Protein AF-A0A359MYQ1-F1 (afdb_monomer_lite)

Sequence (66 aa):
MEVIIKKSEILSKSKTPPFEINDFSEANEEIRFKHRYLDIRRKKVLSTIEFRAAINQFTR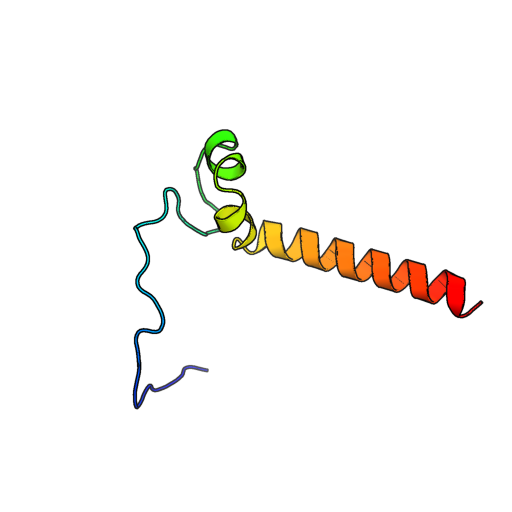NWFIEN

Secondary structure (DSSP, 8-state):
-----S--------PPPSS-SSTT----HHHHHHTHHHHTTSHHHHHHHHHHHHHHHHHHHHHHH-

Foldseek 3Di:
DDDDDPDDDDPDDDDDDPWDQEPPIPDDPVSCVVPVVSVCSRPVNVVVVVVVVVVVVVVVCVVVVD

pLDDT: mean 93.6, std 7.31, range [55.12, 98.62]

Structure (mmCIF, N/CA/C/O backbone):
data_AF-A0A359MYQ1-F1
#
_entry.id   AF-A0A359MYQ1-F1
#
loop_
_atom_site.group_PDB
_atom_site.id
_atom_site.type_symbol
_atom_site.label_atom_id
_atom_site.label_alt_id
_atom_site.label_comp_id
_atom_site.label_asym_id
_atom_site.label_entity_id
_atom_site.label_seq_id
_atom_site.pdbx_PDB_ins_code
_atom_site.Cartn_x
_atom_site.Cartn_y
_atom_site.Cartn_z
_atom_site.occupancy
_atom_site.B_iso_or_equiv
_atom_site.auth_seq_id
_atom_site.auth_comp_id
_atom_site.auth_asym_id
_atom_site.auth_atom_id
_atom_site.pdbx_PDB_model_num
ATOM 1 N N . MET A 1 1 ? -22.675 1.578 -9.814 1.00 83.25 1 MET A N 1
ATOM 2 C CA . MET A 1 1 ? -23.329 0.328 -9.374 1.00 83.25 1 MET A CA 1
ATOM 3 C C . MET A 1 1 ? -23.065 0.180 -7.894 1.00 83.25 1 MET A C 1
ATOM 5 O O . MET A 1 1 ? -21.952 0.466 -7.471 1.00 83.25 1 MET A O 1
ATOM 9 N N . GLU A 1 2 ? -24.068 -0.239 -7.138 1.00 93.88 2 GLU A N 1
ATOM 10 C CA . GLU A 1 2 ? -23.951 -0.500 -5.703 1.00 93.88 2 GLU A CA 1
ATOM 11 C C . GLU A 1 2 ? -24.276 -1.968 -5.418 1.00 93.88 2 GLU A C 1
ATOM 13 O O . GLU A 1 2 ? -24.870 -2.654 -6.255 1.00 93.88 2 GLU A O 1
ATOM 18 N N . VAL A 1 3 ? -23.856 -2.459 -4.252 1.00 94.62 3 VAL A N 1
ATOM 19 C CA . VAL A 1 3 ? -24.009 -3.864 -3.852 1.00 94.62 3 VAL A CA 1
ATOM 20 C C . VAL A 1 3 ? -24.951 -3.955 -2.652 1.00 94.62 3 VAL A C 1
ATOM 22 O O . VAL A 1 3 ? -24.651 -3.416 -1.590 1.00 94.62 3 VAL A O 1
ATOM 25 N N . ILE A 1 4 ? -26.071 -4.677 -2.797 1.00 97.06 4 ILE A N 1
ATOM 26 C CA . ILE A 1 4 ? -27.009 -4.962 -1.697 1.00 97.06 4 ILE A CA 1
ATOM 27 C C . ILE A 1 4 ? -26.527 -6.207 -0.940 1.00 97.06 4 ILE A C 1
ATOM 29 O O . ILE A 1 4 ? -26.514 -7.315 -1.482 1.00 97.06 4 ILE A O 1
ATOM 33 N N . ILE A 1 5 ? -26.131 -6.033 0.322 1.00 96.38 5 ILE A N 1
ATOM 34 C CA . ILE A 1 5 ? -25.567 -7.106 1.153 1.00 96.38 5 ILE A CA 1
ATOM 35 C C . ILE A 1 5 ? -26.687 -7.973 1.747 1.00 96.38 5 ILE A C 1
ATOM 37 O O . ILE A 1 5 ? -27.568 -7.465 2.433 1.00 96.38 5 ILE A O 1
ATOM 41 N N . LYS A 1 6 ? -26.622 -9.298 1.539 1.00 97.56 6 LYS A N 1
ATOM 42 C CA . LYS A 1 6 ? -27.528 -10.280 2.181 1.00 97.56 6 LYS A CA 1
ATOM 43 C C . LYS A 1 6 ? -26.959 -10.887 3.468 1.00 97.56 6 LYS A C 1
ATOM 45 O O . LYS A 1 6 ? -27.714 -11.249 4.362 1.00 97.56 6 LYS A O 1
ATOM 50 N N . LYS A 1 7 ? -25.633 -11.029 3.548 1.00 97.31 7 LYS A N 1
ATOM 51 C CA . LYS A 1 7 ? -24.898 -11.559 4.705 1.00 97.31 7 LYS A CA 1
ATOM 52 C C . LYS A 1 7 ? -23.499 -10.945 4.737 1.00 97.31 7 LYS A C 1
ATOM 54 O O . LYS A 1 7 ? -22.891 -10.775 3.682 1.00 97.31 7 LYS A O 1
ATOM 59 N N . SER A 1 8 ? -22.991 -10.649 5.930 1.00 96.06 8 SER A N 1
ATOM 60 C CA . SER A 1 8 ? -21.606 -10.233 6.165 1.00 96.06 8 SER A CA 1
ATOM 61 C C . SER A 1 8 ? -21.004 -11.011 7.337 1.00 96.06 8 SER A C 1
ATOM 63 O O . SER A 1 8 ? -21.721 -11.504 8.208 1.00 96.06 8 SER A O 1
ATOM 65 N N . GLU A 1 9 ? -19.680 -11.146 7.336 1.00 97.88 9 GLU A N 1
ATOM 66 C CA . GLU A 1 9 ? -18.904 -11.795 8.392 1.00 97.88 9 GLU A CA 1
ATOM 67 C C . GLU A 1 9 ? -17.646 -10.970 8.677 1.00 97.88 9 GLU A C 1
ATOM 69 O O . GLU A 1 9 ? -17.039 -10.402 7.766 1.00 97.88 9 GLU A O 1
ATOM 74 N N . ILE A 1 10 ? -17.252 -10.895 9.950 1.00 96.94 10 ILE A N 1
ATOM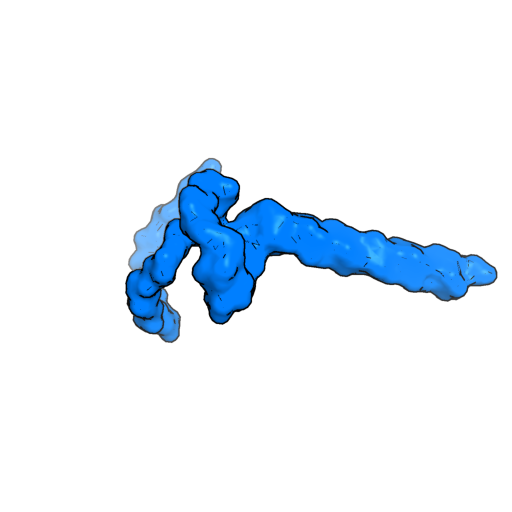 75 C CA . ILE A 1 10 ? -16.014 -10.230 10.357 1.00 96.94 10 ILE A CA 1
ATOM 76 C C . ILE A 1 10 ? -14.865 -11.233 10.234 1.00 96.94 10 ILE A C 1
ATOM 78 O O . ILE A 1 10 ? -14.702 -12.088 11.097 1.00 96.94 10 ILE A O 1
ATOM 82 N N . LEU A 1 11 ? -14.038 -11.086 9.196 1.00 97.88 11 LEU A N 1
ATOM 83 C CA . LEU A 1 11 ? -12.861 -11.944 8.986 1.00 97.88 11 LEU A CA 1
ATOM 84 C C . LEU A 1 11 ? -11.739 -11.666 9.997 1.00 97.88 11 LEU A C 1
ATOM 86 O O . LEU A 1 11 ? -11.026 -12.572 10.416 1.00 97.88 11 LEU A O 1
ATOM 90 N N . SER A 1 12 ? -11.546 -10.395 10.366 1.00 97.31 12 SER A N 1
ATOM 91 C CA . SER A 1 12 ? -10.507 -9.978 11.311 1.00 97.31 12 SER A CA 1
ATOM 92 C C . SER A 1 12 ? -10.827 -8.618 11.928 1.00 97.31 12 SER A C 1
ATOM 94 O O . SER A 1 12 ? -11.236 -7.689 11.229 1.00 97.31 12 SER A O 1
ATOM 96 N N . LYS A 1 13 ? -10.625 -8.488 13.244 1.00 97.00 13 LYS A N 1
ATOM 97 C CA . LYS A 1 13 ? -10.738 -7.207 13.958 1.00 97.00 13 LYS A CA 1
ATOM 98 C C . LYS A 1 13 ? -9.431 -6.427 13.818 1.00 97.00 13 LYS A C 1
ATOM 100 O O . LYS A 1 13 ? -8.352 -6.995 13.960 1.00 97.00 13 LYS A O 1
ATOM 105 N N . SER A 1 14 ? -9.521 -5.117 13.598 1.00 95.56 14 SER A N 1
ATOM 106 C CA . SER A 1 14 ? -8.352 -4.239 13.487 1.00 95.56 14 SER A CA 1
ATOM 107 C C . SER A 1 14 ? -8.361 -3.157 14.562 1.00 95.56 14 SER A C 1
ATOM 109 O O . SER A 1 14 ? -9.423 -2.709 14.990 1.00 95.56 14 SER A O 1
ATOM 111 N N . LYS A 1 15 ? -7.168 -2.744 15.000 1.00 96.62 15 LYS A N 1
ATOM 112 C CA . LYS A 1 15 ? -6.999 -1.548 15.834 1.00 96.62 15 LYS A CA 1
ATOM 113 C C . LYS A 1 15 ? -7.157 -0.300 14.964 1.00 96.62 15 LYS A C 1
ATOM 115 O O . LYS A 1 15 ? -6.913 -0.358 13.760 1.00 96.62 15 LYS A O 1
ATOM 120 N N . THR A 1 16 ? -7.503 0.826 15.580 1.00 96.06 16 THR A N 1
ATOM 121 C CA . THR A 1 16 ? -7.539 2.117 14.886 1.00 96.06 16 THR A CA 1
ATO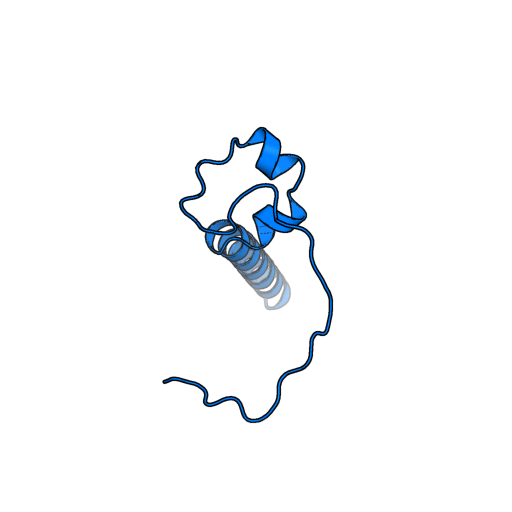M 122 C C . THR A 1 16 ? -6.165 2.423 14.275 1.00 96.06 16 THR A C 1
ATOM 124 O O . THR A 1 16 ? -5.162 2.358 14.995 1.00 96.06 16 THR A O 1
ATOM 127 N N . PRO A 1 17 ? -6.083 2.718 12.965 1.00 94.69 17 PRO A N 1
ATOM 128 C CA . PRO A 1 17 ? -4.828 3.087 12.325 1.00 94.69 17 PRO A CA 1
ATOM 129 C C . PRO A 1 17 ? -4.208 4.354 12.947 1.00 94.69 17 PRO A C 1
ATOM 131 O O . PRO A 1 17 ? -4.947 5.254 13.339 1.00 94.69 17 PRO A O 1
ATOM 134 N N . PRO A 1 18 ? -2.867 4.471 12.994 1.00 93.62 18 PRO A N 1
ATOM 135 C CA . PRO A 1 18 ? -2.175 5.671 13.477 1.00 93.62 18 PRO A CA 1
ATOM 136 C C . PRO A 1 18 ? -2.295 6.870 12.520 1.00 93.62 18 PRO A C 1
ATOM 138 O O . PRO A 1 18 ? -1.884 7.971 12.867 1.00 93.62 18 PRO A O 1
ATOM 141 N N . PHE A 1 19 ? -2.816 6.654 11.310 1.00 93.69 19 PHE A N 1
ATOM 142 C CA . PHE A 1 19 ? -3.166 7.681 10.334 1.00 93.69 19 PHE A CA 1
ATOM 143 C C . PHE A 1 19 ? -4.236 7.156 9.377 1.00 93.69 19 PHE A C 1
ATOM 145 O O . PHE A 1 19 ? -4.369 5.946 9.175 1.00 93.69 19 PHE A O 1
ATOM 152 N N . GLU A 1 20 ? -4.971 8.067 8.748 1.00 93.12 20 GLU A N 1
ATOM 153 C CA . GLU A 1 20 ? -5.969 7.722 7.738 1.00 93.12 20 GLU A CA 1
ATOM 154 C C . GLU A 1 20 ? -5.332 7.154 6.465 1.00 93.12 20 GLU A C 1
ATOM 156 O O . GLU A 1 20 ? -4.358 7.691 5.933 1.00 93.12 20 GLU A O 1
ATOM 161 N N . ILE A 1 21 ? -5.914 6.076 5.933 1.00 92.06 21 ILE A N 1
ATOM 162 C CA . ILE A 1 21 ? -5.462 5.442 4.688 1.00 92.06 21 ILE A CA 1
ATOM 163 C C . ILE A 1 21 ? -6.144 6.141 3.504 1.00 92.06 21 ILE A C 1
ATOM 165 O O . ILE A 1 21 ? -7.008 5.581 2.835 1.00 92.06 21 ILE A O 1
ATOM 169 N N . ASN A 1 22 ? -5.772 7.395 3.265 1.00 87.75 22 ASN A N 1
ATOM 170 C CA . ASN A 1 22 ? -6.205 8.180 2.112 1.00 87.75 22 ASN A CA 1
ATOM 171 C C . ASN A 1 22 ? -5.027 8.978 1.527 1.00 87.75 22 ASN A C 1
ATOM 173 O O . ASN A 1 22 ? -3.981 9.149 2.157 1.00 87.75 22 ASN A O 1
ATOM 177 N N . ASP A 1 23 ? -5.168 9.441 0.286 1.00 79.56 23 ASP A N 1
ATOM 178 C CA . ASP A 1 23 ? -4.072 10.120 -0.416 1.00 79.56 23 ASP A CA 1
ATOM 179 C C . ASP A 1 23 ? -3.794 11.538 0.123 1.00 79.56 23 ASP A C 1
ATOM 181 O O . ASP A 1 23 ? -2.706 12.066 -0.105 1.00 79.56 23 ASP A O 1
ATOM 185 N N . PHE A 1 24 ? -4.728 12.109 0.889 1.00 77.62 24 PHE A N 1
ATOM 186 C CA . PHE A 1 24 ? -4.640 13.441 1.500 1.00 77.62 24 PHE A CA 1
ATOM 187 C C . PHE A 1 24 ? -4.164 13.418 2.959 1.00 77.62 24 PHE A C 1
ATOM 189 O O . PHE A 1 24 ? -4.231 14.434 3.640 1.00 77.62 24 PHE A O 1
ATOM 196 N N . SER A 1 25 ? -3.688 12.269 3.446 1.00 71.25 25 SER A N 1
ATOM 197 C CA . SER A 1 25 ? -3.258 12.104 4.833 1.00 71.25 25 SER A CA 1
ATOM 198 C C . SER A 1 25 ? -2.185 13.129 5.222 1.00 71.25 25 SER A C 1
ATOM 200 O O . SER A 1 25 ? -1.077 13.112 4.678 1.00 71.25 25 SER A O 1
ATOM 202 N N . GLU A 1 26 ? -2.488 13.964 6.219 1.00 77.69 26 GLU A N 1
ATOM 203 C CA . GLU A 1 26 ? -1.558 14.938 6.815 1.00 77.69 26 GLU A CA 1
ATOM 204 C C . GLU A 1 26 ? -0.503 14.291 7.731 1.00 77.69 26 GLU A C 1
ATOM 206 O O . GLU A 1 26 ? 0.312 14.977 8.345 1.00 77.69 26 GLU A O 1
ATOM 211 N N . ALA A 1 27 ? -0.495 12.957 7.844 1.00 83.50 27 ALA A N 1
ATOM 212 C CA . ALA A 1 27 ? 0.448 12.249 8.698 1.00 83.50 27 ALA A CA 1
ATOM 213 C C . ALA A 1 27 ? 1.901 12.577 8.330 1.00 83.50 27 ALA A C 1
ATOM 215 O O . ALA A 1 27 ? 2.264 12.614 7.154 1.00 83.50 27 ALA A O 1
ATOM 216 N N . ASN A 1 28 ? 2.759 12.751 9.336 1.00 90.75 28 ASN A N 1
ATOM 217 C CA . ASN A 1 28 ? 4.184 12.956 9.101 1.00 90.75 28 ASN A CA 1
ATOM 218 C C . ASN A 1 28 ? 4.790 11.737 8.372 1.00 90.75 28 ASN A C 1
ATOM 220 O O . ASN A 1 28 ? 4.426 10.583 8.621 1.00 90.75 28 ASN A O 1
ATOM 224 N N . GLU A 1 29 ? 5.730 11.998 7.472 1.00 90.75 29 GLU A N 1
ATOM 225 C CA . GLU A 1 29 ? 6.475 10.994 6.725 1.00 90.75 29 GLU A CA 1
ATOM 226 C C . GLU A 1 29 ? 7.155 9.961 7.635 1.00 90.75 29 GLU A C 1
ATOM 228 O O . GLU A 1 29 ? 7.089 8.767 7.346 1.00 90.75 29 GLU A O 1
ATOM 233 N N . GLU A 1 30 ? 7.696 10.381 8.780 1.00 95.56 30 GLU A N 1
ATOM 234 C CA . GLU A 1 30 ? 8.292 9.476 9.770 1.00 95.56 30 GLU A CA 1
ATOM 235 C C . GLU A 1 30 ? 7.295 8.408 10.262 1.00 95.56 30 GLU A C 1
ATOM 237 O O . GLU A 1 30 ? 7.604 7.214 10.293 1.00 95.56 30 GLU A O 1
ATOM 242 N N . ILE A 1 31 ? 6.059 8.816 10.578 1.00 94.19 31 ILE A N 1
ATOM 243 C CA . ILE A 1 31 ? 4.995 7.903 11.026 1.00 94.19 31 ILE A CA 1
ATOM 244 C C . ILE A 1 31 ? 4.628 6.937 9.895 1.00 94.19 31 ILE A C 1
ATOM 246 O O . ILE A 1 31 ? 4.455 5.735 10.127 1.00 94.19 31 ILE A O 1
ATOM 250 N N . ARG A 1 32 ? 4.550 7.435 8.656 1.00 94.00 32 ARG A N 1
ATOM 251 C CA . ARG A 1 32 ? 4.263 6.597 7.484 1.00 94.00 32 ARG A CA 1
ATOM 252 C C . ARG A 1 32 ? 5.366 5.581 7.224 1.00 94.00 32 ARG A C 1
ATOM 254 O O . ARG A 1 32 ? 5.051 4.432 6.925 1.00 94.00 32 ARG A O 1
ATOM 261 N N . PHE A 1 33 ? 6.632 5.953 7.383 1.00 94.50 33 PHE A N 1
ATOM 262 C CA . PHE A 1 33 ? 7.740 5.011 7.244 1.00 94.50 33 PHE A CA 1
ATOM 263 C C . PHE A 1 33 ? 7.753 3.968 8.358 1.00 94.50 33 PHE A C 1
ATOM 265 O O . PHE A 1 33 ? 7.891 2.778 8.072 1.00 94.50 33 PHE A O 1
ATOM 272 N N . LYS A 1 34 ? 7.510 4.372 9.609 1.00 97.06 34 LYS A N 1
ATOM 273 C CA . LYS A 1 34 ? 7.394 3.437 10.738 1.00 97.06 34 LYS A CA 1
ATOM 274 C C . LYS A 1 34 ? 6.283 2.404 10.525 1.00 97.06 34 LYS A C 1
ATOM 276 O O . LYS A 1 34 ? 6.435 1.237 10.879 1.00 97.06 34 LYS A O 1
ATOM 281 N N . HIS A 1 35 ? 5.176 2.817 9.916 1.00 96.50 35 HIS A N 1
ATOM 282 C CA . HIS A 1 35 ? 4.023 1.967 9.620 1.00 96.50 35 HIS A CA 1
ATOM 283 C C . HIS A 1 35 ? 3.851 1.745 8.110 1.00 96.50 35 HIS A C 1
ATOM 285 O O . HIS A 1 35 ? 2.729 1.757 7.595 1.00 96.50 35 HIS A O 1
ATOM 291 N N . ARG A 1 36 ? 4.958 1.505 7.387 1.00 95.62 36 ARG A N 1
ATOM 292 C CA . ARG A 1 36 ? 4.965 1.407 5.915 1.00 95.62 36 ARG A CA 1
ATOM 293 C C . ARG A 1 36 ? 3.978 0.373 5.360 1.00 95.62 36 ARG A C 1
ATOM 295 O O . ARG A 1 36 ? 3.443 0.558 4.274 1.00 95.62 36 ARG A O 1
ATOM 302 N N . TYR A 1 37 ? 3.673 -0.678 6.120 1.00 96.12 37 TYR A N 1
ATOM 303 C CA . TYR A 1 37 ? 2.667 -1.685 5.759 1.00 96.12 37 TYR A CA 1
ATOM 304 C C . TYR A 1 37 ? 1.231 -1.131 5.661 1.00 96.12 37 TYR A C 1
ATOM 306 O O . TYR A 1 37 ? 0.416 -1.683 4.923 1.00 96.12 37 TYR A O 1
ATOM 314 N N . LEU A 1 38 ? 0.902 -0.059 6.390 1.00 95.50 38 LEU A N 1
ATOM 315 C CA . LEU A 1 38 ? -0.360 0.674 6.232 1.00 95.50 38 LEU A CA 1
ATOM 316 C C . LEU A 1 38 ? -0.256 1.698 5.109 1.00 95.50 38 LEU A C 1
ATOM 318 O O . LEU A 1 38 ? -1.188 1.846 4.329 1.00 95.50 38 LEU A O 1
ATOM 322 N N . ASP A 1 39 ? 0.892 2.361 4.999 1.00 95.00 39 ASP A N 1
ATOM 323 C CA . ASP A 1 39 ? 1.146 3.375 3.978 1.00 95.00 39 ASP A CA 1
ATOM 324 C C . ASP A 1 39 ? 1.048 2.812 2.548 1.00 95.00 39 ASP A C 1
ATOM 326 O O . ASP A 1 39 ? 0.466 3.441 1.668 1.00 95.00 39 ASP A O 1
ATOM 330 N N . ILE A 1 40 ? 1.521 1.580 2.335 1.00 95.62 40 ILE A N 1
ATOM 331 C CA . ILE A 1 40 ? 1.394 0.853 1.060 1.00 95.62 40 ILE A CA 1
ATOM 332 C C . ILE A 1 40 ? -0.072 0.650 0.644 1.00 95.62 40 ILE A C 1
ATOM 334 O O . ILE A 1 40 ? -0.349 0.536 -0.545 1.00 95.62 40 ILE A O 1
ATOM 338 N N . ARG A 1 41 ? -1.025 0.644 1.586 1.00 94.44 41 ARG A N 1
ATOM 339 C CA . ARG A 1 41 ? -2.459 0.502 1.277 1.00 94.44 41 ARG A CA 1
ATOM 340 C C . ARG A 1 41 ? -3.064 1.764 0.660 1.00 94.44 41 ARG A C 1
ATOM 342 O O . ARG A 1 41 ? -4.187 1.707 0.167 1.00 94.44 41 ARG A O 1
ATOM 349 N N . ARG A 1 42 ? -2.357 2.899 0.691 1.00 94.12 42 ARG A N 1
ATOM 350 C CA . ARG A 1 42 ? -2.793 4.121 0.007 1.00 94.12 42 ARG A CA 1
ATOM 351 C C . ARG A 1 42 ? -2.634 3.965 -1.498 1.00 94.12 42 ARG A C 1
ATOM 353 O O . ARG A 1 42 ? -1.604 3.478 -1.971 1.00 94.12 42 ARG A O 1
ATOM 360 N N . LYS A 1 43 ? -3.624 4.448 -2.251 1.00 93.94 43 LYS A N 1
ATOM 361 C CA . LYS A 1 43 ? -3.701 4.269 -3.705 1.00 93.94 43 LYS A CA 1
ATOM 362 C C . LYS A 1 43 ? -2.460 4.807 -4.414 1.00 93.94 43 LYS A C 1
ATOM 364 O O . LYS A 1 43 ? -1.919 4.105 -5.261 1.00 93.94 43 LYS A O 1
ATOM 369 N N . LYS A 1 44 ? -1.952 5.981 -4.019 1.00 93.06 44 LYS A N 1
ATOM 370 C CA . LYS A 1 44 ? -0.730 6.568 -4.602 1.0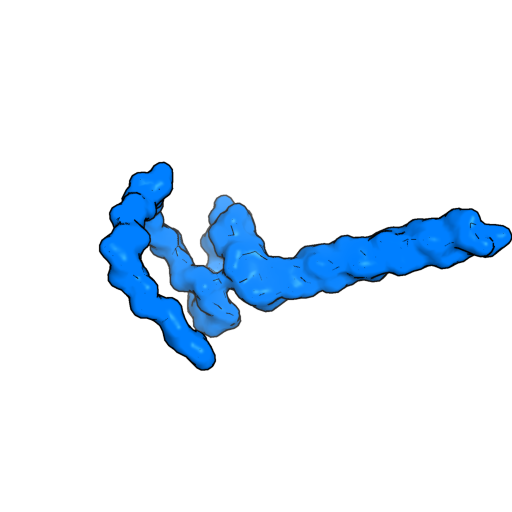0 93.06 44 LYS A CA 1
ATOM 371 C C . LYS A 1 44 ? 0.521 5.692 -4.429 1.00 93.06 44 LYS A C 1
ATOM 373 O O . LYS A 1 44 ? 1.346 5.590 -5.339 1.00 93.06 44 LYS A O 1
ATOM 378 N N . VAL A 1 45 ? 0.702 5.084 -3.253 1.00 94.25 45 VAL A N 1
ATOM 379 C CA . VAL A 1 45 ? 1.879 4.239 -2.979 1.00 94.25 45 VAL A CA 1
ATOM 380 C C . VAL A 1 45 ? 1.736 2.904 -3.701 1.00 94.25 45 VAL A C 1
ATOM 382 O O . VAL A 1 45 ? 2.688 2.457 -4.341 1.00 94.25 45 VAL A O 1
ATOM 385 N N . LEU A 1 46 ? 0.540 2.314 -3.655 1.00 96.25 46 LEU A N 1
ATOM 386 C CA . LEU A 1 46 ? 0.228 1.077 -4.361 1.00 96.25 46 LEU A CA 1
ATOM 387 C C . LEU A 1 46 ? 0.449 1.220 -5.872 1.00 96.25 46 LEU A C 1
ATOM 389 O O . LEU A 1 46 ? 1.210 0.440 -6.437 1.00 96.25 46 LEU A O 1
ATOM 393 N N . SE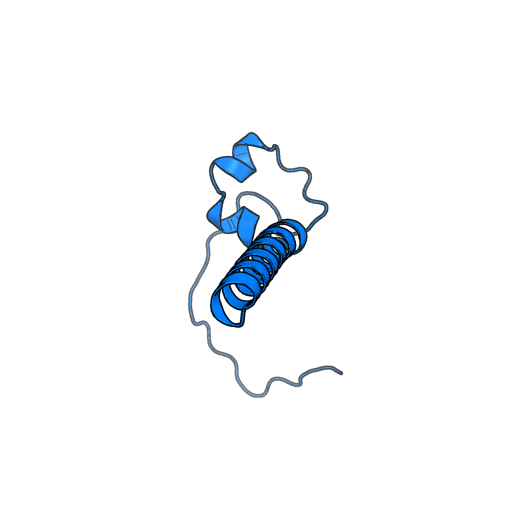R A 1 47 ? -0.098 2.267 -6.501 1.00 96.88 47 SER A N 1
ATOM 394 C CA . SER A 1 47 ? 0.047 2.501 -7.946 1.00 96.88 47 SER A CA 1
ATOM 395 C C . SER A 1 47 ? 1.505 2.679 -8.367 1.00 96.88 47 SER A C 1
ATOM 397 O O . SER A 1 47 ? 1.898 2.285 -9.460 1.00 96.88 47 SER A O 1
ATOM 399 N N . THR A 1 48 ? 2.336 3.248 -7.489 1.00 97.31 48 THR A N 1
ATOM 400 C CA . THR A 1 48 ? 3.781 3.374 -7.726 1.00 97.31 48 THR A CA 1
ATOM 401 C C . THR A 1 48 ? 4.465 2.002 -7.744 1.00 97.31 48 THR A C 1
ATOM 403 O O . THR A 1 48 ? 5.326 1.743 -8.586 1.00 97.31 48 THR A O 1
ATOM 406 N N . ILE A 1 49 ? 4.082 1.105 -6.830 1.00 97.94 49 ILE A N 1
ATOM 407 C CA . ILE A 1 49 ? 4.617 -0.263 -6.762 1.00 97.94 49 ILE A CA 1
ATOM 408 C C . ILE A 1 49 ? 4.141 -1.083 -7.965 1.00 97.94 49 ILE A C 1
ATOM 410 O O . ILE A 1 49 ? 4.953 -1.766 -8.590 1.00 97.94 49 ILE A O 1
ATOM 414 N N . GLU A 1 50 ? 2.862 -0.978 -8.322 1.00 98.38 50 GLU A N 1
ATOM 415 C CA . GLU A 1 50 ? 2.278 -1.636 -9.496 1.00 98.38 50 GLU A CA 1
ATOM 416 C C . GLU A 1 50 ? 2.960 -1.179 -10.786 1.00 98.38 50 GLU A C 1
ATOM 418 O O . GLU A 1 50 ? 3.374 -2.010 -11.593 1.00 98.38 50 GLU A O 1
ATOM 423 N N . PHE A 1 51 ? 3.168 0.130 -10.951 1.00 98.50 51 PHE A N 1
ATOM 424 C CA . PHE A 1 51 ? 3.870 0.673 -12.110 1.00 98.50 51 PHE A CA 1
ATOM 425 C C . PHE A 1 51 ? 5.305 0.145 -12.202 1.00 98.50 51 PHE A C 1
ATOM 427 O O . PHE A 1 51 ? 5.733 -0.319 -13.258 1.00 98.50 51 PHE A O 1
ATOM 434 N N . ARG A 1 52 ? 6.040 0.127 -11.081 1.00 98.38 52 ARG A N 1
ATOM 435 C CA . ARG A 1 52 ? 7.383 -0.468 -11.035 1.00 98.38 52 ARG A CA 1
ATOM 436 C C . ARG A 1 52 ? 7.359 -1.947 -11.433 1.00 98.38 52 ARG A C 1
ATOM 438 O O . ARG A 1 52 ? 8.252 -2.396 -12.150 1.00 98.38 52 ARG A O 1
ATOM 445 N N . ALA A 1 53 ? 6.367 -2.708 -10.974 1.00 98.62 53 ALA A N 1
ATOM 446 C CA . ALA A 1 53 ? 6.218 -4.113 -11.342 1.00 98.62 53 ALA A CA 1
ATOM 447 C C . ALA A 1 53 ? 5.939 -4.282 -12.844 1.00 98.62 53 ALA A C 1
ATOM 449 O O . ALA A 1 53 ? 6.578 -5.122 -13.480 1.00 98.62 53 ALA A O 1
ATOM 450 N N . ALA A 1 54 ? 5.061 -3.450 -13.413 1.00 98.56 54 ALA A N 1
ATOM 451 C CA . ALA A 1 54 ? 4.734 -3.453 -14.836 1.00 98.56 54 ALA A CA 1
ATOM 452 C C . ALA A 1 54 ? 5.961 -3.145 -15.707 1.00 98.56 54 ALA A C 1
ATOM 454 O O . ALA A 1 54 ? 6.246 -3.890 -16.642 1.00 98.56 54 ALA A O 1
ATOM 455 N N . ILE A 1 55 ? 6.739 -2.116 -15.354 1.00 98.56 55 ILE A N 1
ATOM 456 C CA . ILE A 1 55 ? 7.984 -1.778 -16.060 1.00 98.56 55 ILE A CA 1
ATOM 457 C C . ILE A 1 55 ? 8.990 -2.923 -15.972 1.00 98.56 55 ILE A C 1
ATOM 459 O O . ILE A 1 55 ? 9.536 -3.339 -16.987 1.00 98.56 55 ILE A O 1
ATOM 463 N N . ASN A 1 56 ? 9.197 -3.491 -14.783 1.00 98.44 56 ASN A N 1
ATOM 464 C CA . ASN A 1 56 ? 10.104 -4.625 -14.624 1.00 98.44 56 ASN A CA 1
ATOM 465 C C . ASN A 1 56 ? 9.687 -5.826 -15.486 1.00 98.44 56 ASN A C 1
ATOM 467 O O . ASN A 1 56 ? 10.548 -6.526 -16.016 1.00 98.44 56 ASN A O 1
ATOM 471 N N . GLN A 1 57 ? 8.382 -6.083 -15.604 1.00 98.25 57 GLN A N 1
ATOM 472 C CA . GLN A 1 57 ? 7.868 -7.155 -16.449 1.00 98.25 57 GLN A CA 1
ATOM 473 C C . GLN A 1 57 ? 8.097 -6.860 -17.928 1.00 98.25 57 GLN A C 1
ATOM 475 O O . GLN A 1 57 ? 8.615 -7.719 -18.636 1.00 98.25 57 GLN A O 1
ATOM 480 N N . PHE A 1 58 ? 7.759 -5.649 -18.368 1.00 98.25 58 PHE A N 1
ATOM 481 C CA . PHE A 1 58 ? 7.980 -5.200 -19.738 1.00 98.25 58 PHE A CA 1
ATOM 482 C C . PHE A 1 58 ? 9.452 -5.342 -20.140 1.00 98.25 58 PHE A C 1
ATOM 484 O O . PHE A 1 58 ? 9.755 -5.965 -21.153 1.00 98.25 58 PHE A O 1
ATOM 491 N N . THR A 1 59 ? 10.368 -4.845 -19.305 1.00 98.06 59 THR A N 1
ATOM 492 C CA . THR A 1 59 ? 11.809 -4.928 -19.557 1.00 98.06 59 THR A CA 1
ATOM 493 C C . THR A 1 59 ? 12.271 -6.376 -19.686 1.00 98.06 59 THR A C 1
ATOM 495 O O . THR A 1 59 ? 12.995 -6.699 -20.621 1.00 98.06 59 THR A O 1
ATOM 498 N N . ARG A 1 60 ? 11.837 -7.273 -18.788 1.00 97.38 60 ARG A N 1
ATOM 499 C CA . ARG A 1 60 ? 12.195 -8.699 -18.877 1.00 97.38 60 ARG A CA 1
ATOM 500 C C . ARG A 1 60 ? 11.717 -9.333 -20.177 1.00 97.38 60 ARG A C 1
ATOM 502 O O . ARG A 1 60 ? 12.502 -10.027 -20.808 1.00 97.38 60 ARG A O 1
ATOM 509 N N . ASN A 1 61 ? 10.469 -9.087 -20.568 1.00 97.69 61 ASN A N 1
ATOM 510 C CA . ASN A 1 61 ? 9.926 -9.638 -21.808 1.00 97.69 61 ASN A CA 1
ATOM 511 C C . ASN A 1 61 ? 10.719 -9.139 -23.019 1.00 97.69 61 ASN A C 1
ATOM 513 O O . ASN A 1 61 ? 11.120 -9.943 -23.850 1.00 97.69 61 ASN A O 1
ATOM 517 N N . TRP A 1 62 ? 11.042 -7.843 -23.062 1.00 97.69 62 TRP A N 1
ATOM 518 C CA . TRP A 1 62 ? 11.818 -7.254 -24.153 1.00 97.69 62 TRP A CA 1
ATOM 519 C C . TRP A 1 62 ? 13.185 -7.928 -24.356 1.00 97.69 62 TRP A C 1
ATOM 521 O O . TRP A 1 62 ? 13.593 -8.138 -25.493 1.00 97.69 62 TRP A O 1
ATOM 531 N N . PHE A 1 63 ? 13.880 -8.288 -23.270 1.00 97.00 63 PHE A N 1
ATOM 532 C CA . PHE A 1 63 ? 15.187 -8.959 -23.336 1.00 97.00 63 PHE A CA 1
ATOM 533 C C . PHE A 1 63 ? 15.118 -10.477 -23.573 1.00 97.00 63 PHE A C 1
ATOM 535 O O . PHE A 1 63 ? 16.154 -11.071 -23.843 1.00 97.00 63 PHE A O 1
ATOM 542 N N . ILE A 1 64 ? 13.955 -11.113 -23.396 1.00 95.62 64 ILE A N 1
ATOM 543 C CA . ILE A 1 64 ? 13.778 -12.566 -23.591 1.00 95.62 64 ILE A CA 1
ATOM 544 C C . ILE A 1 64 ? 13.202 -12.875 -24.978 1.00 95.62 64 ILE A C 1
ATOM 546 O O . ILE A 1 64 ? 13.500 -13.921 -25.545 1.00 95.62 64 ILE A O 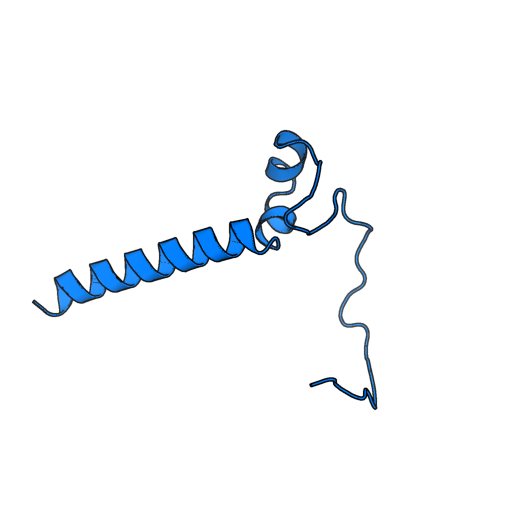1
ATOM 550 N N . GLU A 1 65 ? 12.335 -12.004 -25.496 1.00 87.88 65 GLU A N 1
ATOM 551 C CA . GLU A 1 65 ? 11.642 -12.196 -26.777 1.00 87.88 65 GLU A CA 1
ATOM 552 C C . GLU A 1 65 ? 12.477 -11.759 -27.998 1.00 87.88 65 GLU A C 1
ATOM 554 O O . GLU A 1 65 ? 12.112 -12.101 -29.123 1.00 87.88 65 GLU A O 1
ATOM 559 N N . ASN A 1 66 ? 13.587 -11.040 -27.786 1.00 55.12 66 ASN A N 1
ATOM 560 C CA . ASN A 1 66 ? 14.621 -10.749 -28.793 1.00 55.12 66 ASN A CA 1
ATOM 561 C C . ASN A 1 66 ? 15.851 -11.635 -28.579 1.00 55.12 66 ASN A C 1
ATOM 563 O O . ASN A 1 66 ? 16.560 -11.889 -29.579 1.00 55.12 66 ASN A O 1
#

Radius of gyration: 17.89 Å; chains: 1; bounding box: 43×28×45 Å